Protein AF-A0A1Y1Q8K5-F1 (afdb_monomer_lite)

Secondary structure (DSSP, 8-state):
---------------EEEEEE--EEEEETTTTEEEEE--EEEEEEE-----TTSPPSS--BPPP-HHHHT-S-SBSSSS----EEEEEEE-

Sequence (91 aa):
MDDANSTKISRSIPSASVDTGLFFEREIKDGRYIQTLEPRLFYTYTPYREQSAIPVFDSSARSLSYNQLFAENRFTGKDRIADANRLTASV

Organism: NCBI:txid525917

Structure (mmCIF, N/CA/C/O backbone):
data_AF-A0A1Y1Q8K5-F1
#
_entry.id   AF-A0A1Y1Q8K5-F1
#
loop_
_atom_site.group_PDB
_atom_site.id
_atom_site.type_symbol
_atom_site.label_atom_id
_atom_site.label_alt_id
_atom_site.label_comp_id
_atom_site.label_asym_id
_atom_site.label_entity_id
_atom_site.label_seq_id
_atom_site.pdbx_PDB_ins_code
_atom_site.Cartn_x
_atom_site.Cartn_y
_atom_site.Cartn_z
_atom_site.occupancy
_atom_site.B_iso_or_equiv
_atom_site.auth_seq_id
_atom_site.auth_comp_id
_atom_site.auth_asym_id
_atom_site.auth_atom_id
_atom_site.pdbx_PDB_model_num
ATOM 1 N N . MET A 1 1 ? 38.346 6.415 -27.172 1.00 47.53 1 MET A N 1
ATOM 2 C CA . MET A 1 1 ? 37.147 6.829 -26.420 1.00 47.53 1 MET A CA 1
ATOM 3 C C . MET A 1 1 ? 35.980 6.239 -27.175 1.00 47.53 1 MET A C 1
ATOM 5 O O . MET A 1 1 ? 35.671 6.743 -28.243 1.00 47.53 1 MET A O 1
ATOM 9 N N . ASP A 1 2 ? 35.466 5.110 -26.699 1.00 48.59 2 ASP A N 1
ATOM 10 C CA . ASP A 1 2 ? 34.459 4.324 -27.408 1.00 48.59 2 ASP A CA 1
ATOM 11 C C . ASP A 1 2 ? 33.081 4.978 -27.283 1.00 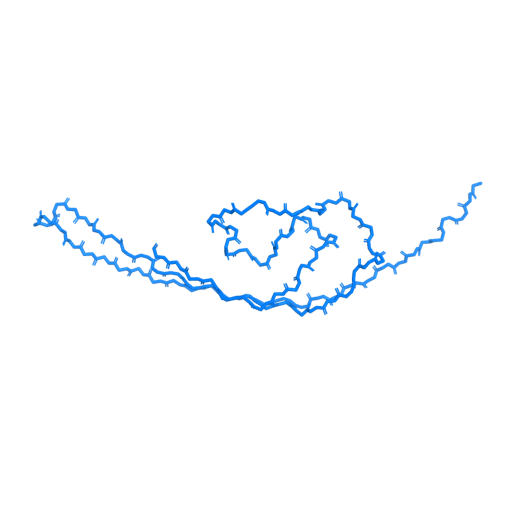48.59 2 ASP A C 1
ATOM 13 O O . ASP A 1 2 ? 32.679 5.411 -26.199 1.00 48.59 2 ASP A O 1
ATOM 17 N N . ASP A 1 3 ? 32.377 5.052 -28.409 1.00 52.59 3 ASP A N 1
ATOM 18 C CA . ASP A 1 3 ? 31.014 5.551 -28.524 1.00 52.59 3 ASP A CA 1
ATOM 19 C C . ASP A 1 3 ? 30.065 4.688 -27.683 1.00 52.59 3 ASP A C 1
ATOM 21 O O . ASP A 1 3 ? 29.620 3.611 -28.089 1.00 52.59 3 ASP A O 1
ATOM 25 N N . ALA A 1 4 ? 29.738 5.163 -26.481 1.00 59.78 4 ALA A N 1
ATOM 26 C CA . ALA A 1 4 ? 28.675 4.593 -25.671 1.00 59.78 4 ALA A CA 1
ATOM 27 C C . ALA A 1 4 ? 27.338 4.823 -26.392 1.00 59.78 4 ALA A C 1
ATOM 29 O O . ALA A 1 4 ? 26.709 5.873 -26.262 1.00 59.78 4 ALA A O 1
ATOM 30 N N . ASN A 1 5 ? 26.917 3.829 -27.173 1.00 55.97 5 ASN A N 1
ATOM 31 C CA . ASN A 1 5 ? 25.598 3.754 -27.781 1.00 55.97 5 ASN A CA 1
ATOM 32 C C . ASN A 1 5 ? 24.528 3.886 -26.679 1.00 55.97 5 ASN A C 1
ATOM 34 O O . ASN A 1 5 ? 24.240 2.934 -25.949 1.00 55.97 5 ASN A O 1
ATOM 38 N N . SER A 1 6 ? 23.987 5.096 -26.512 1.00 63.00 6 SER A N 1
ATOM 39 C CA . SER A 1 6 ? 23.004 5.422 -25.478 1.00 63.00 6 SER A CA 1
ATOM 40 C C . SER A 1 6 ? 21.689 4.717 -25.797 1.00 63.00 6 SER A C 1
ATOM 42 O O . SER A 1 6 ? 20.843 5.215 -26.541 1.00 63.00 6 SER A O 1
ATOM 44 N N . THR A 1 7 ? 21.527 3.510 -25.258 1.00 72.38 7 THR A N 1
ATOM 45 C CA . THR A 1 7 ? 20.285 2.751 -25.388 1.00 72.38 7 THR A CA 1
ATOM 46 C C . THR A 1 7 ? 19.232 3.426 -24.518 1.00 72.38 7 THR A C 1
ATOM 48 O O . THR A 1 7 ? 19.224 3.293 -23.295 1.00 72.38 7 THR A O 1
ATOM 51 N N . LYS A 1 8 ? 18.346 4.201 -25.147 1.00 82.50 8 LYS A N 1
ATOM 52 C CA . LYS A 1 8 ? 17.262 4.893 -24.451 1.00 82.50 8 LYS A CA 1
ATOM 53 C C . LYS A 1 8 ? 16.125 3.915 -24.164 1.00 82.50 8 LYS A C 1
ATOM 55 O O . LYS A 1 8 ? 15.404 3.509 -25.070 1.00 82.50 8 LYS A O 1
ATOM 60 N N . ILE A 1 9 ? 15.941 3.572 -22.894 1.00 86.44 9 ILE A N 1
ATOM 61 C CA . ILE A 1 9 ? 14.836 2.729 -22.429 1.00 86.44 9 ILE A CA 1
ATOM 62 C C . ILE A 1 9 ? 13.682 3.626 -21.964 1.00 86.44 9 ILE A C 1
ATOM 64 O O . ILE A 1 9 ? 13.882 4.549 -21.177 1.00 86.44 9 ILE A O 1
ATOM 68 N N . SER A 1 10 ? 12.463 3.344 -22.430 1.00 90.31 10 SER A N 1
ATOM 69 C CA . SER A 1 10 ? 11.231 3.992 -21.965 1.00 90.31 10 SER A CA 1
ATOM 70 C C . SER A 1 10 ? 10.224 2.935 -21.524 1.00 90.31 10 SER A C 1
ATOM 72 O O . SER A 1 10 ? 10.055 1.919 -22.197 1.00 90.31 10 SER A O 1
ATOM 74 N N . ARG A 1 11 ? 9.552 3.165 -20.392 1.00 91.44 11 ARG A N 1
ATOM 75 C CA . ARG A 1 11 ? 8.567 2.243 -19.814 1.00 91.44 11 ARG A CA 1
ATOM 76 C C . ARG A 1 11 ? 7.399 3.024 -19.222 1.00 91.44 11 ARG A C 1
ATOM 78 O O . ARG A 1 11 ? 7.604 3.907 -18.394 1.00 91.44 11 ARG A O 1
ATOM 85 N N . SER A 1 12 ? 6.178 2.626 -19.571 1.00 94.19 12 SER A N 1
ATOM 86 C CA . SER A 1 12 ? 4.943 3.157 -18.986 1.00 94.19 12 SER A CA 1
ATOM 87 C C . SER A 1 12 ? 4.097 2.011 -18.443 1.00 94.19 12 SER A C 1
ATOM 89 O O . SER A 1 12 ? 3.654 1.140 -19.196 1.00 94.19 12 SER A O 1
ATOM 91 N N . ILE A 1 13 ? 3.892 2.007 -17.126 1.00 95.75 13 ILE A N 1
ATOM 92 C CA . ILE A 1 13 ? 3.068 1.026 -16.417 1.00 95.75 13 ILE A CA 1
ATOM 93 C C . ILE A 1 13 ? 2.040 1.814 -15.603 1.00 95.75 13 ILE A C 1
ATOM 95 O O . ILE A 1 13 ? 2.420 2.413 -14.599 1.00 95.75 13 ILE A O 1
ATOM 99 N N . PRO A 1 14 ? 0.778 1.904 -16.053 1.00 95.69 14 PRO A N 1
ATOM 100 C CA . PRO A 1 14 ? -0.259 2.552 -15.266 1.00 95.69 14 PRO A CA 1
ATOM 101 C C . PRO A 1 14 ? -0.603 1.666 -14.067 1.00 95.69 14 PRO A C 1
ATOM 103 O O . PRO A 1 14 ? -0.898 0.486 -14.237 1.00 95.69 14 PRO A O 1
ATOM 106 N N . SER A 1 15 ? -0.589 2.245 -12.875 1.00 96.69 15 SER A N 1
ATOM 107 C CA . SER A 1 15 ? -0.944 1.570 -11.628 1.00 96.69 15 SER A CA 1
ATOM 108 C C . SER A 1 15 ? -2.064 2.344 -10.952 1.00 96.69 15 SER A C 1
ATOM 110 O O . SER A 1 15 ? -2.071 3.575 -10.981 1.00 96.69 15 SER A O 1
ATOM 112 N N . ALA A 1 16 ? -3.007 1.624 -10.358 1.00 97.88 16 ALA A N 1
ATOM 113 C CA . ALA A 1 16 ? -4.089 2.203 -9.579 1.00 97.88 16 ALA A CA 1
ATOM 114 C C . ALA A 1 16 ? -4.227 1.454 -8.255 1.00 97.88 16 ALA A C 1
ATOM 116 O O . ALA A 1 16 ? -4.054 0.233 -8.186 1.00 97.88 16 ALA A O 1
ATOM 117 N N . SER A 1 17 ? -4.549 2.191 -7.204 1.00 97.81 17 SER A N 1
ATOM 118 C CA . SER A 1 17 ? -4.791 1.662 -5.873 1.00 97.81 17 SER A CA 1
ATOM 119 C C . SER A 1 17 ? -6.001 2.356 -5.255 1.00 97.81 17 SER A C 1
ATOM 121 O O . SER A 1 17 ? -6.328 3.495 -5.591 1.00 97.81 17 SER A O 1
ATOM 123 N N . VAL A 1 18 ? -6.700 1.634 -4.387 1.00 98.25 18 VAL A N 1
ATOM 124 C CA . VAL A 1 18 ? -7.816 2.143 -3.593 1.00 98.25 18 VAL A CA 1
ATOM 125 C C . VAL A 1 18 ? -7.599 1.670 -2.167 1.00 98.25 18 VAL A C 1
ATOM 127 O O . VAL A 1 18 ? -7.440 0.475 -1.932 1.00 98.25 18 VAL A O 1
ATOM 130 N N . ASP A 1 19 ? -7.592 2.609 -1.228 1.00 98.00 19 ASP A N 1
ATOM 131 C CA . ASP A 1 19 ? -7.402 2.362 0.197 1.00 98.00 19 ASP A CA 1
ATOM 132 C C . ASP A 1 19 ? -8.594 2.921 0.967 1.00 98.00 19 ASP A C 1
ATOM 134 O O . ASP A 1 19 ? -8.958 4.087 0.802 1.00 98.00 19 ASP A O 1
ATOM 138 N N . THR A 1 20 ? -9.231 2.078 1.770 1.00 97.88 20 THR A N 1
ATOM 139 C CA . THR A 1 20 ? -10.450 2.421 2.506 1.00 97.88 20 THR A CA 1
ATOM 140 C C . THR A 1 20 ? -10.407 1.826 3.903 1.00 97.88 20 THR A C 1
ATOM 142 O O . THR A 1 20 ? -9.907 0.721 4.102 1.00 97.88 20 THR A O 1
ATOM 145 N N . GLY A 1 21 ? -10.961 2.541 4.877 1.00 97.38 21 GLY A N 1
ATOM 146 C CA . GLY A 1 21 ? -11.026 2.086 6.259 1.00 97.38 21 GLY A CA 1
ATOM 147 C C . GLY A 1 21 ? -12.242 2.642 6.982 1.00 97.38 21 GLY A C 1
ATOM 148 O O . GLY A 1 21 ? -12.843 3.624 6.541 1.00 97.38 21 GLY A O 1
ATOM 149 N N . LEU A 1 22 ? -12.606 1.987 8.079 1.00 98.19 22 LEU A N 1
ATOM 150 C CA . LEU A 1 22 ? -13.665 2.418 8.986 1.00 98.19 22 LEU A CA 1
ATOM 151 C C . LEU A 1 22 ? -13.110 2.508 10.406 1.00 98.19 22 LEU A C 1
ATOM 153 O O . LEU A 1 22 ? -12.123 1.857 10.734 1.00 98.19 22 LEU A O 1
ATOM 157 N N . PHE A 1 23 ? -13.790 3.282 11.247 1.00 97.88 23 PHE A N 1
ATOM 158 C CA . PHE A 1 23 ? -13.463 3.442 12.657 1.00 97.88 23 PHE A CA 1
ATOM 159 C C . PHE A 1 23 ? -14.727 3.204 13.472 1.00 97.88 23 PHE A C 1
ATOM 161 O O . PHE A 1 23 ? -15.726 3.906 13.297 1.00 97.88 23 PHE A O 1
ATOM 168 N N . PHE A 1 24 ? -14.692 2.199 14.340 1.00 98.12 24 PHE A N 1
ATOM 169 C CA . PHE A 1 24 ? -15.771 1.913 15.277 1.00 98.12 24 PHE A CA 1
ATOM 170 C C . PHE A 1 24 ? -15.247 2.027 16.696 1.00 98.12 24 PHE A C 1
ATOM 172 O O . PHE A 1 24 ? -14.199 1.471 17.013 1.00 98.12 24 PHE A O 1
ATOM 179 N N . GLU A 1 25 ? -16.009 2.686 17.558 1.00 98.00 25 GLU A N 1
ATOM 180 C CA . GLU A 1 25 ? -15.666 2.854 18.964 1.00 98.00 25 GLU A CA 1
ATOM 181 C C . GLU A 1 25 ? -16.804 2.356 19.848 1.00 98.00 25 GLU A C 1
ATOM 183 O O . GLU A 1 25 ? -17.985 2.513 19.525 1.00 98.00 25 GLU A O 1
ATOM 188 N N . ARG A 1 26 ? -16.447 1.748 20.980 1.00 97.06 26 ARG A N 1
ATOM 189 C CA . ARG A 1 26 ? -17.400 1.452 22.051 1.00 97.06 26 ARG A CA 1
ATOM 190 C C . ARG A 1 26 ? -16.775 1.638 23.422 1.00 97.06 26 ARG A C 1
ATOM 192 O O . ARG A 1 26 ? -15.611 1.300 23.642 1.00 97.06 26 ARG A O 1
ATOM 199 N N . GLU A 1 27 ? -17.588 2.096 24.359 1.00 97.69 27 GLU A N 1
ATOM 200 C CA . GLU A 1 27 ? -17.235 2.122 25.772 1.00 97.69 27 GLU A CA 1
ATOM 201 C C . GLU A 1 27 ? -17.258 0.711 26.368 1.00 97.69 27 GLU A C 1
ATOM 203 O O . GLU A 1 27 ? -18.150 -0.097 26.093 1.00 97.69 27 GLU A O 1
ATOM 208 N N . ILE A 1 28 ? -16.278 0.411 27.217 1.00 97.44 28 ILE A N 1
ATOM 209 C CA . ILE A 1 28 ? -16.218 -0.825 28.001 1.00 97.44 28 ILE A CA 1
ATOM 210 C C . ILE A 1 28 ? -15.903 -0.505 29.468 1.00 97.44 28 ILE A C 1
ATOM 212 O O . ILE A 1 28 ? -15.273 0.506 29.785 1.00 97.44 28 ILE A O 1
ATOM 216 N N . LYS A 1 29 ? -16.309 -1.402 30.377 1.00 94.94 29 LYS A N 1
ATOM 217 C CA . LYS A 1 29 ? -16.148 -1.253 31.839 1.00 94.94 29 LYS A CA 1
ATOM 218 C C . LYS A 1 29 ? -16.754 0.054 32.382 1.00 94.94 29 LYS A C 1
ATOM 220 O O . LYS A 1 29 ? -16.073 0.775 33.116 1.00 94.94 29 LYS A O 1
ATOM 225 N N . ASP A 1 30 ? -18.009 0.322 32.018 1.00 93.06 30 ASP A N 1
ATOM 226 C CA . ASP A 1 30 ? -18.786 1.492 32.458 1.00 93.06 30 ASP A CA 1
ATOM 227 C C . ASP A 1 30 ? -18.130 2.826 32.061 1.00 93.06 30 ASP A C 1
ATOM 229 O O . ASP A 1 30 ? -17.925 3.707 32.891 1.00 93.06 30 ASP A O 1
ATOM 233 N N . GLY A 1 31 ? -17.703 2.939 30.799 1.00 92.56 31 GLY A N 1
ATOM 234 C CA . GLY A 1 31 ? -17.096 4.164 30.263 1.00 92.56 31 GLY A CA 1
ATOM 235 C C . GLY A 1 31 ? -15.635 4.400 30.663 1.00 92.56 31 GLY A C 1
ATOM 236 O O . GLY A 1 31 ? -15.061 5.426 30.314 1.00 92.56 31 GLY A O 1
ATOM 237 N N . ARG A 1 32 ? -14.986 3.463 31.375 1.00 96.75 32 ARG A N 1
ATOM 238 C CA . ARG A 1 32 ? -13.578 3.621 31.800 1.00 96.75 32 ARG A CA 1
ATOM 239 C C . ARG A 1 32 ? -12.554 3.421 30.686 1.00 96.75 32 ARG A C 1
ATOM 241 O O . ARG A 1 32 ? -11.420 3.867 30.831 1.00 96.75 32 ARG A O 1
ATOM 248 N N . TYR A 1 33 ? -12.919 2.720 29.616 1.00 97.62 33 TYR A N 1
ATOM 249 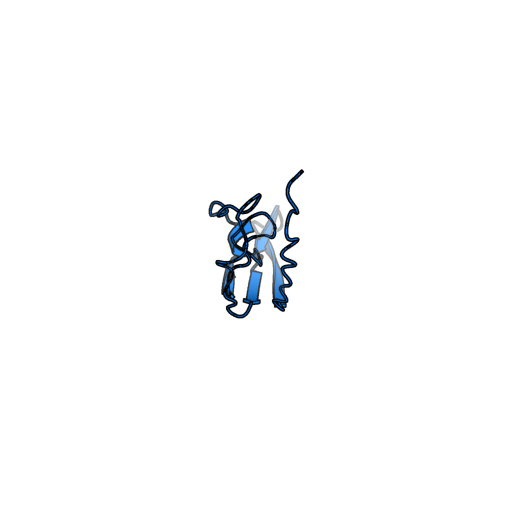C CA . TYR A 1 33 ? -12.055 2.516 28.456 1.00 97.62 33 TYR A CA 1
ATOM 250 C C . TYR A 1 33 ? -12.866 2.610 27.168 1.00 97.62 33 TYR A C 1
ATOM 252 O O . TYR A 1 33 ? -14.027 2.199 27.133 1.00 97.62 33 TYR A O 1
ATOM 260 N N . ILE A 1 34 ? -12.209 3.067 26.106 1.00 97.44 34 ILE A N 1
ATOM 261 C CA . ILE A 1 34 ? -12.704 2.977 24.736 1.00 97.44 34 ILE A CA 1
ATOM 262 C C . ILE A 1 34 ? -11.983 1.825 24.046 1.00 97.44 34 ILE A C 1
ATOM 264 O O . ILE A 1 34 ? -10.759 1.710 24.118 1.00 97.44 34 ILE A O 1
ATOM 268 N N . GLN A 1 35 ? -12.753 0.953 23.408 1.00 97.31 35 GLN A N 1
ATOM 269 C CA . GLN A 1 35 ? -12.235 -0.028 22.468 1.00 97.31 35 GLN A CA 1
ATOM 270 C C . GLN A 1 35 ? -12.500 0.467 21.050 1.00 97.31 35 GLN A C 1
ATOM 272 O O . GLN A 1 35 ? -13.655 0.727 20.708 1.00 97.31 35 GLN A O 1
ATOM 277 N N . THR A 1 36 ? -11.452 0.498 20.231 1.00 97.88 36 THR A N 1
ATOM 278 C CA . THR A 1 36 ? -11.532 0.836 18.808 1.00 97.88 36 THR A CA 1
ATOM 279 C C . THR A 1 36 ? -11.388 -0.424 17.955 1.00 97.88 36 THR A C 1
ATOM 281 O O . THR A 1 36 ? -10.624 -1.331 18.294 1.00 97.88 36 THR A O 1
ATOM 284 N N . LEU A 1 37 ? -12.146 -0.496 16.865 1.00 97.81 37 LEU A N 1
ATOM 285 C CA . LEU A 1 37 ? -12.034 -1.509 15.820 1.00 97.81 37 LEU A CA 1
ATOM 286 C C . LEU A 1 37 ? -11.844 -0.789 14.480 1.00 97.81 37 LEU A C 1
ATOM 288 O O . LEU A 1 37 ? -12.708 -0.003 14.085 1.00 97.81 37 LEU A O 1
ATOM 292 N N . GLU A 1 38 ? -10.736 -1.069 13.793 1.00 97.94 38 GLU A N 1
ATOM 293 C CA . GLU A 1 38 ? -10.307 -0.331 12.596 1.00 97.94 38 GLU A CA 1
ATOM 294 C C . GLU A 1 38 ? -10.145 -1.257 11.381 1.00 97.94 38 GLU A C 1
ATOM 296 O O . GLU A 1 38 ? -9.024 -1.571 10.966 1.00 97.94 38 GLU A O 1
ATOM 301 N N . PRO A 1 39 ? -11.245 -1.746 10.783 1.00 97.88 39 PRO A N 1
ATOM 302 C CA . PRO A 1 39 ? -11.127 -2.560 9.589 1.00 97.88 39 PRO A CA 1
ATOM 303 C C . PRO A 1 39 ? -10.652 -1.712 8.403 1.00 97.88 39 PRO A C 1
ATOM 305 O O . PRO A 1 39 ? -11.139 -0.601 8.172 1.00 97.88 39 PRO A O 1
ATOM 308 N N . ARG A 1 40 ? -9.734 -2.269 7.609 1.00 97.94 40 ARG A N 1
ATOM 309 C CA . ARG A 1 40 ? -9.158 -1.629 6.417 1.00 97.94 40 ARG A CA 1
ATOM 310 C C . ARG A 1 40 ? -9.161 -2.583 5.230 1.00 97.94 40 ARG A C 1
ATOM 312 O O . ARG A 1 40 ? -8.837 -3.763 5.367 1.00 97.94 40 ARG A O 1
ATOM 319 N N . LEU A 1 41 ? -9.496 -2.055 4.057 1.00 98.25 41 LEU A N 1
ATOM 320 C CA . LEU A 1 41 ? -9.462 -2.739 2.769 1.00 98.25 41 LEU A CA 1
ATOM 321 C C . LEU A 1 41 ? -8.594 -1.952 1.788 1.00 98.25 41 LEU A C 1
ATOM 323 O O . LEU A 1 41 ? -8.801 -0.756 1.587 1.00 98.25 41 LEU A O 1
ATOM 327 N N . PHE A 1 42 ? -7.669 -2.646 1.134 1.00 98.38 42 PHE A N 1
ATOM 328 C CA . PHE A 1 42 ? -6.779 -2.071 0.134 1.00 98.38 42 PHE 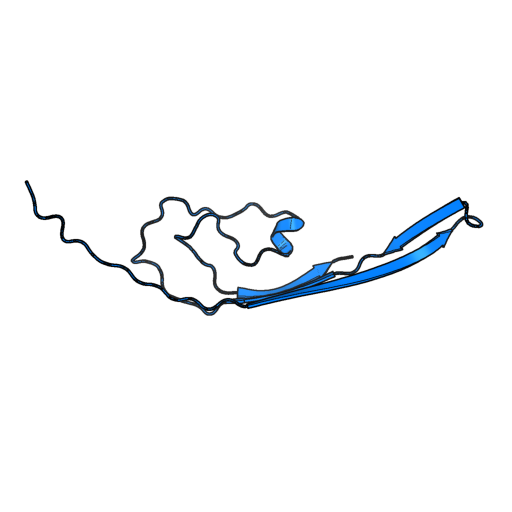A CA 1
ATOM 329 C C . PHE A 1 42 ? -6.745 -2.925 -1.122 1.00 98.38 42 PHE A C 1
ATOM 331 O O . PHE A 1 42 ? -6.450 -4.117 -1.062 1.00 98.38 42 PHE A O 1
ATOM 338 N N . TYR A 1 43 ? -7.015 -2.311 -2.266 1.00 98.31 43 TYR A N 1
ATOM 339 C CA . TYR A 1 43 ? -6.947 -2.946 -3.572 1.00 98.31 43 TYR A CA 1
ATOM 340 C C . TYR A 1 43 ? -5.888 -2.268 -4.434 1.00 98.31 43 TYR A C 1
ATOM 342 O O . TYR A 1 43 ? -5.805 -1.043 -4.471 1.00 98.31 43 TYR A O 1
ATOM 350 N N . THR A 1 44 ? -5.096 -3.049 -5.164 1.00 98.06 44 THR A N 1
ATOM 351 C CA . THR A 1 44 ? -4.125 -2.521 -6.126 1.00 98.06 44 THR A CA 1
ATOM 352 C C . THR A 1 44 ? -4.130 -3.317 -7.423 1.00 98.06 44 THR A C 1
ATOM 354 O O . THR A 1 44 ? -4.180 -4.552 -7.423 1.00 98.06 44 THR A O 1
ATOM 357 N N . TYR A 1 45 ? -4.065 -2.582 -8.532 1.00 98.19 45 TYR A N 1
ATOM 358 C CA . TYR A 1 45 ? -3.972 -3.110 -9.879 1.00 98.19 45 TYR A CA 1
ATOM 359 C C . TYR A 1 45 ? -2.796 -2.482 -10.631 1.00 98.19 45 TYR A C 1
ATOM 361 O O . TYR A 1 45 ? -2.687 -1.260 -10.744 1.00 98.19 45 TYR A O 1
ATOM 369 N N . THR A 1 46 ? -1.932 -3.332 -11.176 1.00 98.00 46 THR A N 1
ATOM 370 C CA . THR A 1 46 ? -0.810 -2.979 -12.048 1.00 98.00 46 THR A CA 1
ATOM 371 C C . THR A 1 46 ? -0.694 -4.059 -13.126 1.00 98.00 46 THR A C 1
ATOM 373 O O . THR A 1 46 ? -0.482 -5.224 -12.786 1.00 98.00 46 THR A O 1
ATOM 376 N N . PRO A 1 47 ? -0.833 -3.730 -14.421 1.00 97.25 47 PRO A N 1
ATOM 377 C CA . PRO A 1 47 ? -0.747 -4.718 -15.483 1.00 97.25 47 PRO A CA 1
ATOM 378 C C . PRO A 1 47 ? 0.683 -5.242 -15.628 1.00 97.25 47 PRO A C 1
ATOM 380 O O . PRO A 1 47 ? 1.662 -4.528 -15.396 1.00 97.25 47 PRO A O 1
ATOM 383 N N . TYR A 1 48 ? 0.800 -6.479 -16.100 1.00 96.44 48 TYR A N 1
ATOM 384 C CA . TYR A 1 48 ? 2.091 -7.064 -16.434 1.00 96.44 48 TYR A CA 1
ATOM 385 C C . TYR A 1 48 ? 2.790 -6.293 -17.562 1.00 96.44 48 TYR A C 1
ATOM 387 O O . TYR A 1 48 ? 2.194 -5.966 -18.593 1.00 96.44 48 TYR A O 1
ATOM 395 N N . ARG A 1 49 ? 4.089 -6.045 -17.378 1.00 95.19 49 ARG A N 1
ATOM 396 C CA . ARG A 1 49 ? 5.004 -5.540 -18.405 1.00 95.19 49 ARG A CA 1
ATOM 397 C C . ARG A 1 49 ? 6.358 -6.217 -18.255 1.00 95.19 49 ARG A C 1
ATOM 399 O O . ARG A 1 49 ? 6.897 -6.319 -17.152 1.00 95.19 49 ARG A O 1
ATOM 406 N N . GLU A 1 50 ? 6.903 -6.631 -19.389 1.00 93.44 50 GLU A N 1
ATOM 407 C CA . GLU A 1 50 ? 8.218 -7.252 -19.502 1.00 93.44 50 GLU A CA 1
ATOM 408 C C . GLU A 1 50 ? 9.316 -6.195 -19.251 1.00 93.44 50 GLU A C 1
ATOM 410 O O . GLU A 1 50 ? 9.235 -5.066 -19.738 1.00 93.44 50 GLU A O 1
ATOM 415 N N . GLN A 1 51 ? 10.273 -6.517 -18.375 1.00 93.62 51 GLN A N 1
ATOM 416 C CA . GLN A 1 51 ? 11.268 -5.580 -17.820 1.00 93.62 51 GLN A CA 1
ATOM 417 C C . GLN A 1 51 ? 12.691 -6.171 -17.831 1.00 93.62 51 GLN A C 1
ATOM 419 O O . GLN A 1 51 ? 13.573 -5.648 -17.147 1.00 93.62 51 GLN A O 1
ATOM 424 N N . SER A 1 52 ? 12.937 -7.264 -18.569 1.00 92.38 52 SER A N 1
ATOM 425 C CA . SER A 1 52 ? 14.238 -7.955 -18.563 1.00 92.38 52 SER A CA 1
ATOM 426 C C . 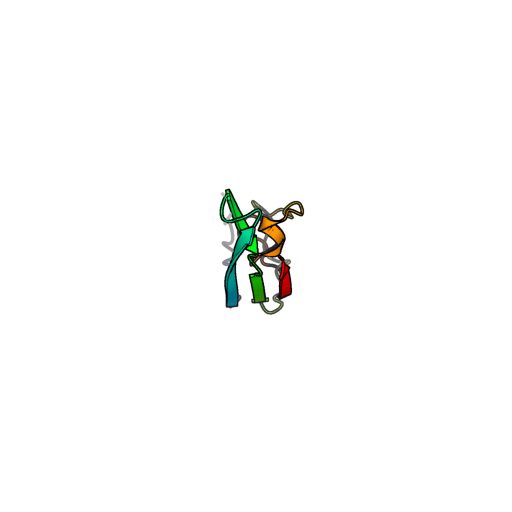SER A 1 52 ? 15.361 -7.105 -19.160 1.00 92.38 52 SER A C 1
ATOM 428 O O . SER A 1 52 ? 16.501 -7.200 -18.714 1.00 92.38 52 SER A O 1
ATOM 430 N N . ALA A 1 53 ? 15.021 -6.204 -20.087 1.00 91.19 53 ALA A N 1
ATOM 431 C CA . ALA A 1 53 ? 15.954 -5.260 -20.695 1.00 91.19 53 ALA A CA 1
ATOM 432 C C . ALA A 1 53 ? 16.401 -4.120 -19.755 1.00 91.19 53 ALA A C 1
ATOM 434 O O . ALA A 1 53 ? 17.291 -3.353 -20.114 1.00 91.19 53 ALA A O 1
ATOM 435 N N . ILE A 1 54 ? 15.793 -3.976 -18.569 1.00 90.75 54 ILE A N 1
ATOM 436 C CA . ILE A 1 54 ? 16.135 -2.934 -17.591 1.00 90.75 54 ILE A CA 1
ATOM 437 C C . ILE A 1 54 ? 17.102 -3.532 -16.563 1.00 90.75 54 ILE A C 1
ATOM 439 O O . ILE A 1 54 ? 16.696 -4.450 -15.841 1.00 90.75 54 ILE A O 1
ATOM 443 N N . PRO A 1 55 ? 18.344 -3.039 -16.437 1.00 91.62 55 PRO A N 1
ATOM 444 C CA . PRO A 1 55 ? 19.254 -3.493 -15.387 1.00 91.62 55 PRO A CA 1
ATOM 445 C C . PRO A 1 55 ? 18.700 -3.194 -13.986 1.00 91.62 55 PRO A C 1
ATOM 447 O O . PRO A 1 55 ? 17.887 -2.291 -13.811 1.00 91.62 55 PRO A O 1
ATOM 450 N N . VAL A 1 56 ? 19.121 -3.971 -12.988 1.00 92.69 56 VAL A N 1
ATOM 451 C CA . VAL A 1 56 ? 18.760 -3.735 -11.582 1.00 92.69 56 VAL A CA 1
ATOM 452 C C . VAL A 1 56 ? 19.875 -2.932 -10.923 1.00 92.69 56 VAL A C 1
ATOM 454 O O . VAL A 1 56 ? 21.006 -3.407 -10.856 1.00 92.69 56 VAL A O 1
ATOM 457 N N . PHE A 1 57 ? 19.547 -1.746 -10.423 1.00 92.81 57 PHE A N 1
ATOM 458 C CA . PHE A 1 57 ? 20.442 -0.859 -9.688 1.00 92.81 57 PHE A CA 1
ATOM 459 C C . PHE A 1 57 ? 20.003 -0.733 -8.224 1.00 92.81 57 PHE A C 1
ATOM 461 O O . PHE A 1 57 ? 20.798 -0.990 -7.323 1.00 92.81 57 PHE A O 1
ATOM 468 N N . ASP A 1 58 ? 18.737 -0.372 -7.984 1.00 88.94 58 ASP A N 1
ATOM 469 C CA . ASP A 1 58 ? 18.201 -0.009 -6.660 1.00 88.94 58 ASP A CA 1
ATOM 470 C C . ASP A 1 58 ? 16.965 -0.827 -6.233 1.00 88.94 58 ASP A C 1
ATOM 472 O O . ASP A 1 58 ? 16.337 -0.575 -5.193 1.00 88.94 58 ASP A O 1
ATOM 476 N N . SER A 1 59 ? 16.607 -1.835 -7.030 1.00 94.44 59 SER A N 1
ATOM 477 C CA . SER A 1 59 ? 15.422 -2.656 -6.794 1.00 94.44 59 SER A CA 1
ATOM 478 C C . SER A 1 59 ? 15.735 -3.976 -6.093 1.00 94.44 59 SER A C 1
ATOM 480 O O . SER A 1 59 ? 16.497 -4.805 -6.580 1.00 94.44 59 SER A O 1
ATOM 482 N N . SER A 1 60 ? 15.069 -4.205 -4.965 1.00 93.50 60 SER A N 1
ATOM 483 C CA . SER A 1 60 ? 15.126 -5.439 -4.178 1.00 93.50 60 SER A CA 1
ATOM 484 C C . SER A 1 60 ? 13.733 -5.803 -3.664 1.00 93.50 60 SER A C 1
ATOM 486 O O . SER A 1 60 ? 12.855 -4.942 -3.569 1.00 93.50 60 SER A O 1
ATOM 488 N N . ALA A 1 61 ? 13.492 -7.081 -3.370 1.00 93.31 61 ALA A N 1
ATOM 489 C CA . ALA A 1 61 ? 12.229 -7.503 -2.771 1.00 93.31 61 ALA A CA 1
ATOM 490 C C . ALA A 1 61 ? 12.127 -6.966 -1.337 1.00 93.31 61 ALA A C 1
ATOM 492 O O . ALA A 1 61 ? 13.050 -7.130 -0.539 1.00 93.31 61 ALA A O 1
ATOM 493 N N . ARG A 1 62 ? 11.000 -6.336 -1.002 1.00 91.69 62 ARG A N 1
ATOM 494 C CA . ARG A 1 62 ? 10.731 -5.890 0.366 1.00 91.69 62 ARG A CA 1
ATOM 495 C C . ARG A 1 62 ? 10.377 -7.084 1.248 1.00 91.69 62 ARG A C 1
ATOM 497 O O . ARG A 1 62 ? 9.592 -7.942 0.849 1.00 91.69 62 ARG A O 1
ATOM 504 N N . SER A 1 63 ? 10.915 -7.103 2.465 1.00 93.38 63 SER A N 1
ATOM 505 C CA . SER A 1 63 ? 10.502 -8.058 3.495 1.00 93.38 63 SER A CA 1
ATOM 506 C C . SER A 1 63 ? 9.027 -7.873 3.839 1.00 93.38 63 SER A C 1
ATOM 508 O O . SER A 1 63 ? 8.536 -6.744 3.907 1.00 93.38 63 SER A O 1
ATOM 510 N N . LEU A 1 64 ? 8.322 -8.977 4.087 1.00 90.62 64 LEU A N 1
ATOM 511 C CA . LEU A 1 64 ? 6.916 -8.932 4.465 1.00 90.62 64 LEU A CA 1
ATOM 512 C C . LEU A 1 64 ? 6.753 -8.291 5.851 1.00 90.62 64 LEU A C 1
ATOM 514 O O . LEU A 1 64 ? 7.372 -8.714 6.824 1.00 90.62 64 LEU A O 1
ATOM 518 N N . SER A 1 65 ? 5.898 -7.278 5.935 1.00 94.25 65 SER A N 1
ATOM 519 C CA . SER A 1 65 ? 5.461 -6.648 7.181 1.00 94.25 65 SER A CA 1
ATOM 520 C C . SER A 1 65 ? 4.021 -6.163 7.030 1.00 94.25 65 SER A C 1
ATOM 522 O O . SER A 1 65 ? 3.520 -6.084 5.907 1.00 94.25 65 SER A O 1
ATOM 524 N N . TYR A 1 66 ? 3.358 -5.814 8.138 1.00 94.38 66 TYR A N 1
ATOM 525 C CA . TYR A 1 66 ? 1.969 -5.340 8.107 1.00 94.38 66 TYR A CA 1
ATOM 526 C C . TYR A 1 66 ? 1.778 -4.178 7.120 1.00 94.38 66 TYR A C 1
ATOM 528 O O . TYR A 1 66 ? 0.923 -4.243 6.245 1.00 94.38 66 TYR A O 1
ATOM 536 N N . ASN A 1 67 ? 2.662 -3.176 7.159 1.00 93.19 67 ASN A N 1
ATOM 537 C CA . ASN A 1 67 ? 2.616 -2.037 6.235 1.00 93.19 67 ASN A CA 1
ATOM 538 C C . ASN A 1 67 ? 2.805 -2.449 4.765 1.00 93.19 67 ASN A C 1
ATOM 540 O O . ASN A 1 67 ? 2.243 -1.820 3.874 1.00 93.19 67 ASN A O 1
ATOM 544 N N . GLN A 1 68 ? 3.573 -3.509 4.495 1.00 94.19 68 GLN A N 1
ATOM 545 C CA . GLN A 1 68 ? 3.802 -3.988 3.129 1.00 94.19 68 GLN A CA 1
ATOM 546 C C . GLN A 1 68 ? 2.593 -4.706 2.526 1.00 94.19 68 GLN A C 1
ATOM 548 O O . GLN A 1 68 ? 2.494 -4.787 1.302 1.00 94.19 68 GLN A O 1
ATOM 553 N N . LEU A 1 69 ? 1.637 -5.165 3.340 1.00 94.25 69 LEU A N 1
ATOM 554 C CA . LEU A 1 69 ? 0.373 -5.706 2.829 1.00 94.25 69 LEU A CA 1
ATOM 555 C C . LEU A 1 69 ? -0.413 -4.647 2.030 1.00 94.25 69 LEU A C 1
ATOM 557 O O . LEU A 1 69 ? -1.092 -4.982 1.055 1.00 94.25 69 LEU A O 1
ATOM 561 N N . PHE A 1 70 ? -0.248 -3.373 2.397 1.00 96.19 70 PHE A N 1
ATOM 562 C CA . PHE A 1 70 ? -0.898 -2.199 1.803 1.00 96.19 70 PHE A CA 1
ATOM 563 C C . PHE A 1 70 ? -0.000 -1.450 0.804 1.00 96.19 70 PHE A C 1
ATOM 565 O O . PHE A 1 70 ? -0.308 -0.335 0.401 1.00 96.19 70 PHE A O 1
ATOM 572 N N . ALA A 1 71 ? 1.141 -2.028 0.415 1.00 94.94 71 ALA A N 1
ATOM 573 C CA . ALA A 1 71 ? 2.042 -1.402 -0.543 1.00 94.94 71 ALA A CA 1
ATOM 574 C C . ALA A 1 71 ? 1.602 -1.668 -1.989 1.00 94.94 71 ALA A C 1
ATOM 576 O O . ALA A 1 71 ? 1.304 -2.805 -2.364 1.00 94.94 71 ALA A O 1
ATOM 577 N N . GLU A 1 72 ? 1.658 -0.636 -2.829 1.00 94.88 72 GLU A N 1
ATOM 578 C CA . GLU A 1 72 ? 1.359 -0.737 -4.265 1.00 94.88 72 GLU A CA 1
ATOM 579 C C . GLU A 1 72 ? 2.374 -1.612 -5.016 1.00 94.88 72 GLU A C 1
ATOM 581 O O . GLU A 1 72 ? 2.007 -2.366 -5.911 1.00 94.88 72 GLU A O 1
ATOM 586 N N . ASN A 1 73 ? 3.654 -1.562 -4.624 1.00 94.06 73 ASN A N 1
ATOM 587 C CA . ASN A 1 73 ? 4.729 -2.342 -5.238 1.00 94.06 73 ASN A CA 1
ATOM 588 C C . ASN A 1 73 ? 5.566 -3.085 -4.185 1.00 94.06 73 ASN A C 1
ATOM 590 O O . ASN A 1 73 ? 6.016 -2.505 -3.192 1.00 94.06 73 ASN A O 1
ATOM 594 N N . ARG A 1 74 ? 5.845 -4.368 -4.447 1.00 93.12 74 ARG A N 1
ATOM 595 C CA . ARG A 1 74 ? 6.633 -5.244 -3.558 1.00 93.12 74 ARG A CA 1
ATOM 596 C C . ARG A 1 74 ? 8.147 -5.037 -3.651 1.00 93.12 74 ARG A C 1
ATOM 598 O O . ARG A 1 74 ? 8.882 -5.606 -2.849 1.00 93.12 74 ARG A O 1
ATOM 605 N N . PHE A 1 75 ? 8.619 -4.269 -4.631 1.00 95.06 75 PHE A N 1
ATOM 606 C CA . PHE A 1 75 ? 10.038 -3.976 -4.815 1.00 95.06 75 PHE A CA 1
ATOM 607 C C . PHE A 1 75 ? 10.388 -2.561 -4.348 1.00 95.06 75 PHE A C 1
ATOM 609 O O . PHE A 1 75 ? 9.577 -1.639 -4.464 1.00 95.06 75 PHE A O 1
ATOM 616 N N . THR A 1 76 ? 11.598 -2.386 -3.820 1.00 93.19 76 THR A N 1
ATOM 617 C CA . THR A 1 76 ? 12.216 -1.063 -3.644 1.00 93.19 76 THR A CA 1
ATOM 618 C C . THR A 1 76 ? 12.579 -0.456 -4.995 1.00 93.19 76 THR A C 1
ATOM 620 O O . THR A 1 76 ? 12.574 -1.155 -6.005 1.00 93.19 76 THR A O 1
ATOM 623 N N . GLY A 1 77 ? 12.914 0.835 -5.007 1.00 92.31 77 GLY A N 1
ATOM 624 C CA . GLY A 1 77 ? 13.416 1.477 -6.216 1.00 92.31 77 GLY A CA 1
ATOM 625 C C . GLY A 1 77 ? 12.381 1.580 -7.335 1.00 92.31 77 GLY A C 1
ATOM 626 O O . GLY A 1 77 ? 11.168 1.495 -7.100 1.00 92.31 77 GLY A O 1
ATOM 627 N N . LYS A 1 78 ? 12.865 1.808 -8.559 1.00 90.88 78 LYS A N 1
ATOM 628 C CA . LYS A 1 78 ? 12.012 1.944 -9.757 1.00 90.88 78 LYS A CA 1
ATOM 629 C C . LYS A 1 78 ? 12.378 0.984 -10.885 1.00 90.88 78 LYS A C 1
ATOM 631 O O . LYS A 1 78 ? 11.611 0.886 -11.846 1.00 90.88 78 LYS A O 1
ATOM 636 N N . ASP A 1 79 ? 13.476 0.241 -10.795 1.00 92.12 79 ASP A N 1
ATOM 637 C CA . ASP A 1 79 ? 13.882 -0.693 -11.857 1.00 92.12 79 ASP A CA 1
ATOM 638 C C . ASP A 1 79 ? 12.897 -1.852 -12.013 1.00 92.12 79 ASP A C 1
ATOM 640 O O . ASP A 1 79 ? 12.732 -2.385 -13.114 1.00 92.12 79 ASP A O 1
ATOM 644 N N . ARG A 1 80 ? 12.209 -2.230 -10.929 1.00 95.00 80 ARG A N 1
ATOM 645 C CA . ARG A 1 80 ? 11.202 -3.295 -10.925 1.00 95.00 80 ARG A CA 1
ATOM 646 C C . ARG A 1 80 ? 9.862 -2.812 -10.385 1.00 95.00 80 ARG A C 1
ATOM 648 O O . ARG A 1 80 ? 9.731 -2.434 -9.224 1.00 95.00 80 ARG A O 1
ATOM 655 N N . ILE A 1 81 ? 8.841 -2.896 -11.231 1.00 95.50 81 ILE A N 1
ATOM 656 C CA . ILE A 1 81 ? 7.437 -2.720 -10.850 1.00 95.50 81 ILE A CA 1
ATOM 657 C C . ILE A 1 81 ? 6.757 -4.080 -10.988 1.00 95.50 81 ILE A C 1
ATOM 659 O O . ILE A 1 81 ? 6.775 -4.662 -12.073 1.00 95.50 81 ILE A O 1
ATOM 663 N N . ALA A 1 82 ? 6.215 -4.610 -9.892 1.00 95.00 82 ALA A N 1
ATOM 664 C CA . ALA A 1 82 ? 5.471 -5.863 -9.925 1.00 95.00 82 ALA A CA 1
ATOM 665 C C . ALA A 1 82 ? 4.099 -5.668 -10.571 1.00 95.00 82 ALA A C 1
ATOM 667 O O . ALA A 1 82 ? 3.436 -4.658 -10.340 1.00 95.00 82 ALA A O 1
ATOM 668 N N . ASP A 1 83 ? 3.662 -6.663 -11.332 1.00 96.25 83 ASP A N 1
ATOM 669 C CA . ASP A 1 83 ? 2.252 -6.818 -11.647 1.00 96.25 83 ASP A CA 1
ATOM 670 C C . ASP A 1 83 ? 1.450 -7.050 -10.359 1.00 96.25 83 ASP A C 1
ATOM 672 O O . ASP A 1 83 ? 1.933 -7.638 -9.383 1.00 96.25 83 ASP A O 1
ATOM 676 N N . ALA A 1 84 ? 0.227 -6.532 -10.341 1.00 97.12 84 ALA A N 1
ATOM 677 C CA . ALA A 1 84 ? -0.646 -6.607 -9.189 1.00 97.12 84 ALA A CA 1
ATOM 678 C C . ALA A 1 84 ? -2.109 -6.697 -9.622 1.00 97.12 84 ALA A C 1
ATOM 680 O O . ALA A 1 84 ? -2.567 -5.973 -10.499 1.00 97.12 84 ALA A O 1
ATOM 681 N N . ASN A 1 85 ? -2.842 -7.583 -8.964 1.00 97.62 85 ASN A N 1
ATOM 682 C CA . ASN A 1 85 ? -4.296 -7.610 -8.911 1.00 97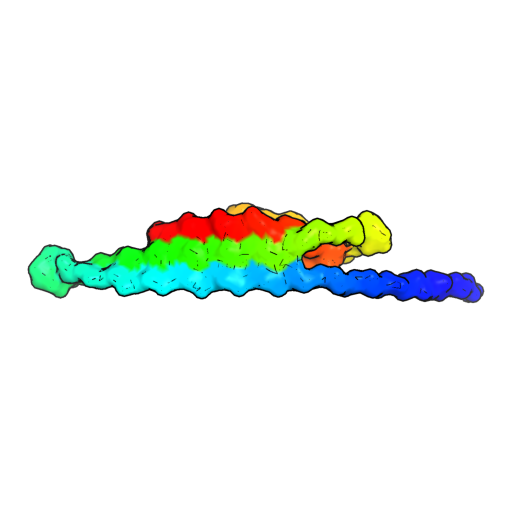.62 85 ASN A CA 1
ATOM 683 C C . ASN A 1 85 ? -4.640 -8.204 -7.544 1.00 97.62 85 ASN A C 1
ATOM 685 O O . ASN A 1 85 ? -4.802 -9.417 -7.403 1.00 97.62 85 ASN A O 1
ATOM 689 N N . ARG A 1 86 ? -4.545 -7.370 -6.504 1.00 96.94 86 ARG A N 1
ATOM 690 C CA . ARG A 1 86 ? -4.503 -7.834 -5.112 1.00 96.94 86 ARG A CA 1
ATOM 691 C C . ARG A 1 86 ? -5.460 -7.042 -4.240 1.00 96.94 86 ARG A C 1
ATOM 693 O O . ARG A 1 86 ? -5.420 -5.817 -4.252 1.00 96.94 86 ARG A O 1
ATOM 700 N N . LEU A 1 87 ? -6.241 -7.768 -3.442 1.00 97.56 87 LEU A N 1
ATOM 701 C CA . LEU A 1 87 ? -7.035 -7.246 -2.336 1.00 97.56 87 LEU A CA 1
ATOM 702 C C . LEU A 1 87 ? -6.387 -7.658 -1.005 1.00 97.56 87 LEU A C 1
ATOM 704 O O . LEU A 1 87 ? -6.074 -8.830 -0.801 1.00 97.56 87 LEU A O 1
ATOM 708 N N . THR A 1 88 ? -6.217 -6.694 -0.111 1.00 97.88 88 THR A N 1
ATOM 709 C CA . THR A 1 88 ? -5.728 -6.851 1.260 1.00 97.88 88 THR A CA 1
ATOM 710 C C . THR A 1 88 ? -6.834 -6.417 2.219 1.00 97.88 88 THR A C 1
ATOM 712 O O . T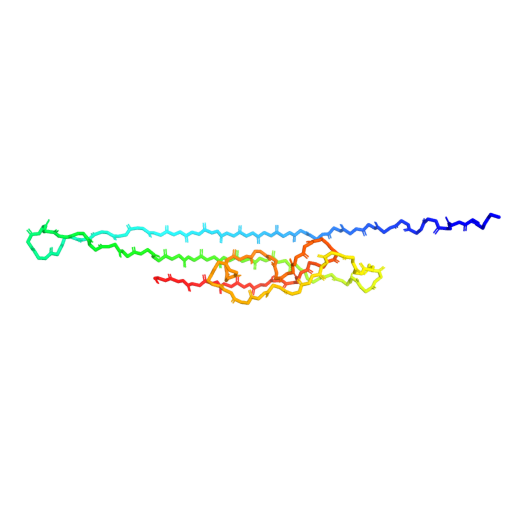HR A 1 88 ? -7.440 -5.367 2.016 1.00 97.88 88 THR A O 1
ATOM 715 N N . ALA A 1 89 ? -7.067 -7.197 3.275 1.00 97.44 89 ALA A N 1
ATOM 716 C CA . ALA A 1 89 ? -8.011 -6.878 4.342 1.00 97.44 89 ALA A CA 1
ATOM 717 C C . ALA A 1 89 ? -7.344 -7.036 5.717 1.00 97.44 89 ALA A C 1
ATOM 719 O O . ALA A 1 89 ? -6.576 -7.980 5.916 1.00 97.44 89 ALA A O 1
ATOM 720 N N . SER A 1 90 ? -7.642 -6.136 6.653 1.00 97.25 90 SER A N 1
ATOM 721 C CA . SER A 1 90 ? -7.165 -6.191 8.042 1.00 97.25 90 SER A CA 1
ATOM 722 C C . SER A 1 90 ? -8.195 -5.648 9.027 1.00 97.25 90 SER A C 1
ATOM 724 O O . SER A 1 90 ? -9.155 -4.991 8.620 1.00 97.25 90 SER A O 1
ATOM 726 N N . VAL A 1 91 ? -7.961 -5.912 10.314 1.00 94.94 91 VAL A N 1
ATOM 727 C CA . VAL A 1 91 ? -8.736 -5.436 11.465 1.00 94.94 91 VAL A CA 1
ATOM 728 C C . VAL A 1 91 ? -7.849 -5.353 12.703 1.00 94.94 91 VAL A C 1
ATOM 730 O O . VAL A 1 91 ? -6.870 -6.137 12.751 1.00 94.94 91 VAL A O 1
#

InterPro domains:
  IPR007543 LptD, C-terminal [PF04453] (5-91)
  IPR050218 Lipopolysaccharide Assembly Protein LptD [PTHR30189] (6-91)

pLDDT: mean 92.21, std 10.76, range [47.53, 98.38]

Radius of gyration: 20.7 Å; chains: 1; bounding box: 56×16×61 Å

Foldseek 3Di:
DDPPPPPDDDDDKDKDKDKDKDWDWDADPVNPDIDIDIKIKMWMFIDDDDQPPQDDDFWDADDDDPVCLRDNARIPDDSDGDGDGDMDIDD